Protein AF-A0AAU2XIQ8-F1 (afdb_monomer)

Nearest PDB structures (foldseek):
  5hoo-assembly1_A  TM=5.847E-01  e=2.508E+00  Drosophila mauritiana

Structure (mmCIF, N/CA/C/O backbone):
data_AF-A0AAU2XIQ8-F1
#
_entry.id   AF-A0AAU2XIQ8-F1
#
loop_
_atom_site.group_PDB
_atom_site.id
_atom_site.type_symbol
_atom_site.label_atom_id
_atom_site.label_alt_id
_atom_site.label_comp_id
_atom_site.label_asym_id
_atom_site.label_entity_id
_atom_site.label_seq_id
_atom_site.pdbx_PDB_ins_code
_atom_site.Cartn_x
_atom_site.Cartn_y
_atom_site.Cartn_z
_atom_site.occupancy
_atom_site.B_iso_or_equiv
_atom_site.auth_seq_id
_atom_site.auth_comp_id
_atom_site.auth_asym_id
_atom_site.auth_atom_id
_atom_site.pdbx_PDB_model_num
ATOM 1 N N . MET A 1 1 ? 8.534 -2.661 2.319 1.00 79.56 1 MET A N 1
ATOM 2 C CA . MET A 1 1 ? 7.487 -2.456 1.279 1.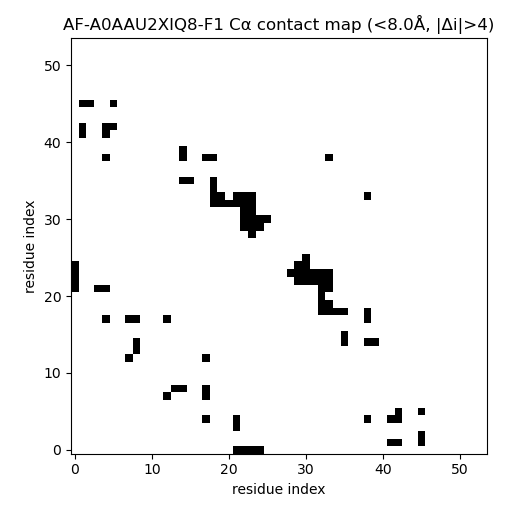00 79.56 1 MET A CA 1
ATOM 3 C C . MET A 1 1 ? 6.099 -2.672 1.871 1.00 79.56 1 MET A C 1
ATOM 5 O O . MET A 1 1 ? 5.244 -1.831 1.628 1.00 79.56 1 MET A O 1
ATOM 9 N N . ALA A 1 2 ? 5.898 -3.732 2.666 1.00 82.94 2 ALA A N 1
ATOM 10 C CA . ALA A 1 2 ? 4.651 -4.007 3.386 1.00 82.94 2 ALA A CA 1
ATOM 11 C C . ALA A 1 2 ? 4.210 -2.856 4.312 1.00 82.94 2 ALA A C 1
ATOM 13 O O . ALA A 1 2 ? 3.093 -2.373 4.165 1.00 82.94 2 ALA A O 1
ATOM 14 N N . ASP A 1 3 ? 5.108 -2.322 5.151 1.00 89.00 3 ASP A N 1
ATOM 15 C CA . ASP A 1 3 ? 4.769 -1.234 6.092 1.00 89.00 3 ASP A CA 1
ATOM 16 C C . A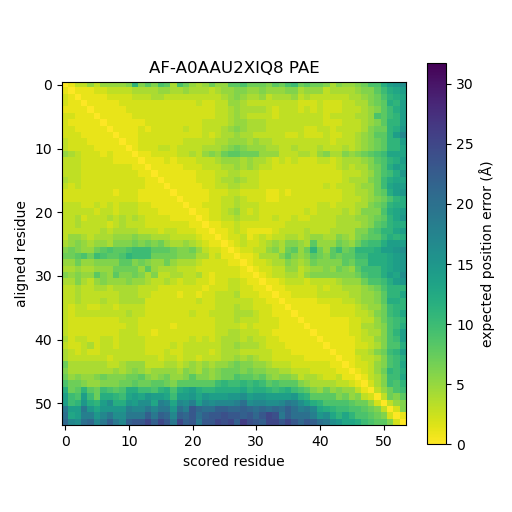SP A 1 3 ? 4.259 0.015 5.377 1.00 89.00 3 ASP A C 1
ATOM 18 O O . ASP A 1 3 ? 3.252 0.607 5.747 1.00 89.00 3 ASP A O 1
ATOM 22 N N . TYR A 1 4 ? 4.919 0.388 4.278 1.00 89.31 4 TYR A N 1
ATOM 23 C CA . TYR A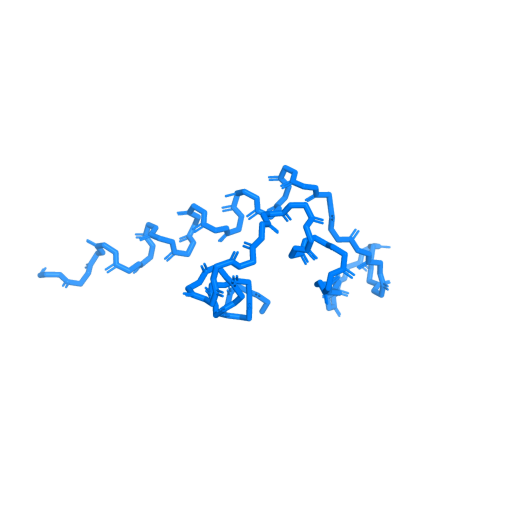 1 4 ? 4.510 1.541 3.483 1.00 89.31 4 TYR A CA 1
ATOM 24 C C . TYR A 1 4 ? 3.151 1.316 2.801 1.00 89.31 4 TYR A C 1
ATOM 26 O O . TYR A 1 4 ? 2.330 2.231 2.745 1.00 89.31 4 TYR A O 1
ATOM 34 N N . ALA A 1 5 ? 2.875 0.095 2.328 1.00 90.12 5 ALA A N 1
ATOM 35 C CA . ALA A 1 5 ? 1.565 -0.266 1.791 1.00 90.12 5 ALA A CA 1
ATOM 36 C C . ALA A 1 5 ? 0.469 -0.173 2.868 1.00 90.12 5 ALA A C 1
ATOM 38 O O . ALA A 1 5 ? -0.606 0.368 2.597 1.00 90.12 5 ALA A O 1
ATOM 39 N N . ARG A 1 6 ? 0.762 -0.632 4.092 1.00 89.56 6 ARG A N 1
ATOM 40 C CA . ARG A 1 6 ? -0.143 -0.558 5.244 1.00 89.56 6 ARG A CA 1
ATOM 41 C C . ARG A 1 6 ? -0.433 0.887 5.641 1.00 89.56 6 ARG A C 1
ATOM 43 O O . ARG A 1 6 ? -1.599 1.243 5.758 1.00 89.56 6 ARG A O 1
ATOM 50 N N . THR A 1 7 ? 0.584 1.743 5.737 1.00 91.94 7 THR A N 1
ATOM 51 C CA . THR A 1 7 ? 0.400 3.175 6.033 1.00 91.94 7 THR A CA 1
ATOM 52 C C . THR A 1 7 ? -0.489 3.865 5.000 1.00 91.94 7 THR A C 1
ATOM 54 O O . THR A 1 7 ? -1.375 4.635 5.353 1.00 91.94 7 THR A O 1
ATOM 57 N N . LEU A 1 8 ? -0.312 3.574 3.708 1.00 91.69 8 LEU A N 1
ATOM 58 C CA . LEU A 1 8 ? -1.197 4.133 2.683 1.00 91.69 8 LEU A CA 1
ATOM 59 C C . LEU A 1 8 ? -2.636 3.616 2.842 1.00 91.69 8 LEU A C 1
ATOM 61 O O . LEU A 1 8 ? -3.591 4.369 2.654 1.00 91.69 8 LEU A O 1
ATOM 65 N N . ARG A 1 9 ? -2.806 2.344 3.219 1.00 89.06 9 ARG A N 1
ATOM 66 C CA . ARG A 1 9 ? -4.124 1.752 3.462 1.00 89.06 9 ARG A CA 1
ATOM 67 C C . ARG A 1 9 ? -4.826 2.386 4.665 1.00 89.06 9 ARG A C 1
ATOM 69 O O . ARG A 1 9 ? -6.008 2.702 4.548 1.00 89.06 9 ARG A O 1
ATOM 76 N N . THR A 1 10 ? -4.115 2.627 5.769 1.00 90.81 10 THR A N 1
ATOM 77 C CA . THR A 1 10 ? -4.661 3.303 6.962 1.00 90.81 10 THR A CA 1
ATOM 78 C C . THR A 1 10 ? -4.986 4.772 6.694 1.00 90.81 10 THR A C 1
ATOM 80 O O . THR A 1 10 ? -5.952 5.297 7.237 1.00 90.81 10 THR A O 1
ATOM 83 N N . GLN A 1 11 ? -4.259 5.415 5.777 1.00 91.56 11 GLN A N 1
ATOM 84 C CA . GLN A 1 11 ? -4.564 6.757 5.265 1.00 91.56 11 GLN A CA 1
ATOM 85 C C . GLN A 1 11 ? -5.776 6.804 4.313 1.00 91.56 11 GLN A C 1
ATOM 87 O O . GLN A 1 11 ? -6.106 7.870 3.796 1.00 91.56 11 GLN A O 1
ATOM 92 N N . GLY A 1 12 ? -6.436 5.672 4.043 1.00 92.81 12 GLY A N 1
ATOM 93 C CA . GLY A 1 12 ? -7.605 5.598 3.162 1.00 92.81 12 GLY A CA 1
ATOM 94 C C . GLY A 1 12 ? -7.275 5.536 1.666 1.00 92.81 12 GLY A C 1
ATOM 95 O O . GLY A 1 12 ? -8.171 5.662 0.831 1.00 92.81 12 GLY A O 1
ATOM 96 N N . VAL A 1 13 ? -6.011 5.316 1.289 1.00 94.62 13 VAL A N 1
ATOM 97 C CA . VAL A 1 13 ? -5.614 5.168 -0.118 1.00 94.62 13 VAL A CA 1
ATOM 98 C C . VAL A 1 13 ? -6.144 3.839 -0.665 1.00 94.62 13 VAL A C 1
ATOM 100 O O . VAL A 1 13 ? -6.057 2.783 -0.031 1.00 94.62 13 VAL A O 1
ATOM 103 N N . THR A 1 14 ? -6.697 3.873 -1.877 1.00 94.62 14 THR A N 1
ATOM 104 C CA . THR A 1 14 ? -7.226 2.665 -2.525 1.00 94.62 14 THR A CA 1
ATOM 105 C C . THR A 1 14 ? -6.096 1.752 -3.007 1.00 94.62 14 THR A C 1
ATOM 107 O O . THR A 1 14 ? -5.055 2.221 -3.468 1.00 94.62 14 THR A O 1
ATOM 110 N N . VAL A 1 15 ? -6.300 0.432 -2.969 1.00 92.69 15 VAL A N 1
ATOM 111 C CA . VAL A 1 15 ? -5.280 -0.558 -3.377 1.00 92.69 15 VAL A CA 1
ATOM 112 C C . VAL A 1 15 ? -4.708 -0.306 -4.789 1.00 92.69 15 VAL A C 1
ATOM 114 O O . VAL A 1 15 ? -3.485 -0.366 -4.946 1.00 92.69 15 VAL A O 1
ATOM 117 N N . PRO A 1 16 ? -5.504 0.070 -5.815 1.00 94.19 16 PRO A N 1
ATOM 118 C CA . PRO A 1 16 ? -4.961 0.424 -7.129 1.00 94.19 16 PRO A CA 1
ATOM 119 C C . PRO A 1 16 ? -4.035 1.648 -7.117 1.00 94.19 16 PRO A C 1
ATOM 121 O O . PRO A 1 16 ? -3.102 1.719 -7.914 1.00 94.19 16 PRO A O 1
ATOM 124 N N . GLN A 1 17 ? -4.273 2.616 -6.229 1.00 94.75 17 GLN A N 1
ATOM 125 C CA . GLN A 1 17 ? -3.398 3.778 -6.056 1.00 94.75 17 GLN A CA 1
ATOM 126 C C . GLN A 1 17 ? -2.137 3.421 -5.264 1.00 94.75 17 GLN A C 1
ATOM 128 O O . GLN A 1 17 ? -1.061 3.918 -5.597 1.00 94.75 17 GLN A O 1
ATOM 133 N N . ILE A 1 18 ? -2.246 2.530 -4.272 1.00 94.31 18 ILE A N 1
ATOM 134 C CA . ILE A 1 18 ? -1.094 1.980 -3.544 1.00 94.31 18 ILE A CA 1
ATOM 135 C C . ILE A 1 18 ? -0.144 1.303 -4.534 1.00 94.31 18 ILE A C 1
ATOM 137 O O . ILE A 1 18 ? 1.036 1.633 -4.559 1.00 94.31 18 ILE A O 1
ATOM 141 N N . ALA A 1 19 ? -0.657 0.453 -5.428 1.00 94.00 19 ALA A N 1
ATOM 142 C CA . ALA A 1 19 ? 0.154 -0.224 -6.443 1.00 94.00 19 ALA A CA 1
ATOM 143 C C . ALA A 1 19 ? 1.000 0.743 -7.291 1.00 94.00 19 ALA A C 1
ATOM 145 O O . ALA A 1 19 ? 2.166 0.467 -7.549 1.00 94.00 19 ALA A O 1
ATOM 146 N N . ARG A 1 20 ? 0.453 1.911 -7.652 1.00 94.06 20 ARG A N 1
ATOM 147 C CA . ARG A 1 20 ? 1.174 2.949 -8.415 1.00 94.06 20 ARG A CA 1
ATOM 148 C C . ARG A 1 20 ? 2.184 3.745 -7.583 1.00 94.06 20 ARG A C 1
ATOM 150 O O . ARG A 1 20 ? 3.052 4.394 -8.147 1.00 94.06 20 ARG A O 1
ATOM 157 N N . LYS A 1 21 ? 2.053 3.752 -6.255 1.00 92.06 21 LYS A N 1
ATOM 158 C CA . LYS A 1 21 ? 2.976 4.441 -5.334 1.00 92.06 21 LYS A CA 1
ATOM 159 C C . LYS A 1 21 ? 4.101 3.530 -4.855 1.00 92.06 21 LYS A C 1
ATOM 161 O O . LYS A 1 21 ? 5.169 4.011 -4.492 1.00 92.06 21 LYS A O 1
ATOM 166 N N . LEU A 1 22 ? 3.860 2.223 -4.833 1.00 91.81 22 LEU A N 1
ATOM 167 C CA . LEU A 1 22 ? 4.850 1.238 -4.436 1.00 91.81 22 LEU A CA 1
ATOM 168 C C . LEU A 1 22 ? 5.871 1.006 -5.549 1.00 91.81 22 LEU A C 1
ATOM 170 O O . LEU A 1 22 ? 5.528 0.951 -6.727 1.00 91.81 22 LEU A O 1
ATOM 174 N N . VAL A 1 23 ? 7.123 0.804 -5.150 1.00 93.50 23 VAL A N 1
ATOM 175 C CA . VAL A 1 23 ? 8.223 0.442 -6.044 1.00 93.50 23 VAL A CA 1
ATOM 176 C C . VAL A 1 23 ? 8.819 -0.867 -5.554 1.00 93.50 23 VAL A C 1
ATOM 178 O O . VAL A 1 23 ? 9.082 -1.030 -4.362 1.00 93.50 23 VAL A O 1
ATOM 181 N N . ILE A 1 24 ? 9.013 -1.810 -6.473 1.00 91.19 24 ILE A N 1
ATOM 182 C CA . ILE A 1 24 ? 9.613 -3.109 -6.178 1.00 91.19 24 ILE A CA 1
ATOM 183 C C . ILE A 1 24 ? 11.106 -2.891 -5.859 1.00 91.19 24 ILE A C 1
ATOM 185 O O . ILE A 1 24 ? 11.850 -2.424 -6.728 1.00 91.19 24 ILE A O 1
ATOM 189 N N . PRO A 1 25 ? 11.576 -3.219 -4.640 1.00 87.06 25 PRO A N 1
ATOM 190 C CA . PRO A 1 25 ? 12.933 -2.880 -4.205 1.00 87.06 25 PRO A CA 1
ATOM 191 C C . PRO A 1 25 ? 14.015 -3.804 -4.788 1.00 87.06 25 PRO A C 1
ATOM 193 O O . PRO A 1 25 ? 15.180 -3.411 -4.884 1.00 87.06 25 PRO A O 1
ATOM 196 N N . SER A 1 26 ? 13.657 -5.029 -5.184 1.00 86.44 26 SER A N 1
ATOM 197 C CA . SER A 1 26 ? 14.607 -6.074 -5.580 1.00 86.44 26 SE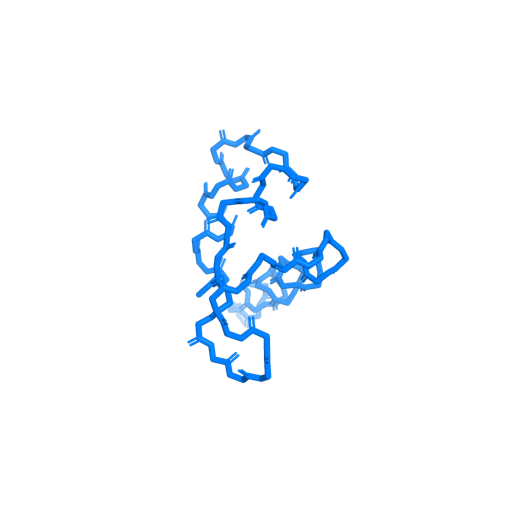R A CA 1
ATOM 198 C C . SER A 1 26 ? 14.011 -7.085 -6.574 1.00 86.44 26 SER A C 1
ATOM 200 O O . SER A 1 26 ? 12.805 -7.123 -6.809 1.00 86.44 26 SER A O 1
ATOM 202 N N . GLY A 1 27 ? 14.873 -7.907 -7.181 1.00 89.75 27 GLY A N 1
ATOM 203 C CA . GLY A 1 27 ? 14.481 -8.973 -8.109 1.00 89.75 27 GLY A CA 1
ATOM 204 C C . GLY A 1 27 ? 14.334 -8.532 -9.570 1.00 89.75 27 GLY A C 1
ATOM 205 O O . GLY A 1 27 ? 14.715 -7.426 -9.949 1.00 89.75 27 GLY A O 1
ATOM 206 N N . ARG A 1 28 ? 13.772 -9.422 -10.403 1.00 88.44 28 ARG A N 1
ATOM 207 C CA . ARG A 1 28 ? 13.623 -9.229 -11.863 1.00 88.44 28 ARG A CA 1
ATOM 208 C C . ARG A 1 28 ? 12.826 -7.971 -12.231 1.00 88.44 28 ARG A C 1
ATOM 210 O O . ARG A 1 28 ? 13.104 -7.366 -13.255 1.00 88.44 28 ARG A O 1
ATOM 217 N N . ASN A 1 29 ? 11.872 -7.579 -11.386 1.00 87.88 29 ASN A N 1
ATOM 218 C CA . ASN A 1 29 ? 10.981 -6.436 -11.611 1.00 87.88 29 ASN A CA 1
ATOM 219 C C . ASN A 1 29 ? 11.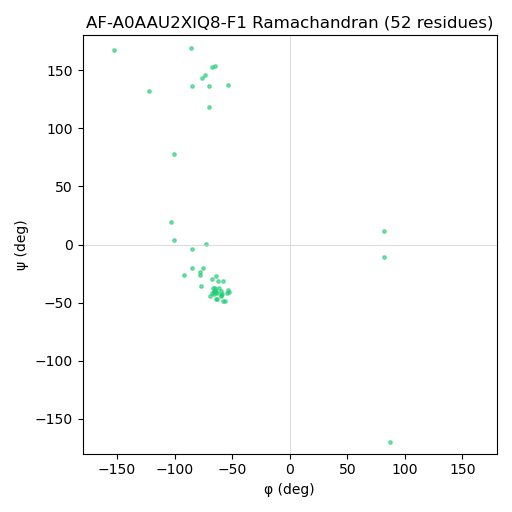378 -5.197 -10.787 1.00 87.88 29 ASN A C 1
ATOM 221 O O . ASN A 1 29 ? 10.542 -4.327 -10.542 1.00 87.88 29 ASN A O 1
ATOM 225 N N . LYS A 1 30 ? 12.628 -5.129 -10.308 1.00 91.75 30 LYS A N 1
ATOM 226 C CA . LYS A 1 30 ? 13.128 -4.006 -9.505 1.00 91.75 30 LYS A CA 1
ATOM 227 C C . LYS A 1 30 ? 12.900 -2.669 -10.218 1.00 91.75 30 LYS A C 1
ATOM 229 O O . LYS A 1 30 ? 13.149 -2.546 -11.412 1.00 91.75 30 LYS A O 1
ATOM 234 N N . GLY A 1 31 ? 12.458 -1.666 -9.463 1.00 91.06 31 GLY A N 1
ATOM 235 C CA . GLY A 1 31 ? 12.163 -0.326 -9.979 1.00 91.06 31 GLY A CA 1
ATOM 236 C C . GLY A 1 31 ? 10.789 -0.193 -10.644 1.00 91.06 31 GLY A C 1
ATOM 237 O O . GLY A 1 31 ? 10.355 0.926 -10.892 1.00 91.06 31 GLY A O 1
ATOM 238 N N . GLY A 1 32 ? 10.083 -1.301 -10.892 1.00 93.31 32 GLY A N 1
ATOM 239 C CA . GLY A 1 32 ? 8.713 -1.293 -11.398 1.00 93.31 32 GLY A CA 1
ATOM 240 C C . GLY A 1 32 ? 7.660 -1.171 -10.297 1.00 93.31 32 GLY A C 1
ATOM 241 O O . GLY A 1 32 ? 7.942 -1.330 -9.105 1.00 93.31 32 GLY A O 1
ATOM 242 N N . HIS A 1 33 ? 6.418 -0.939 -10.718 1.00 92.88 33 HIS A N 1
ATOM 243 C CA . HIS A 1 33 ? 5.250 -0.986 -9.843 1.00 92.88 33 HIS A CA 1
ATOM 244 C C . HIS A 1 33 ? 4.725 -2.424 -9.717 1.00 92.88 33 HIS A C 1
ATOM 246 O O . HIS A 1 33 ? 4.633 -3.129 -10.727 1.00 92.88 33 HIS A O 1
ATOM 252 N N . PRO A 1 34 ? 4.365 -2.884 -8.507 1.00 92.19 34 PRO A N 1
ATOM 253 C CA . PRO A 1 34 ? 3.714 -4.175 -8.335 1.00 92.19 34 PRO A CA 1
ATOM 254 C C . PRO A 1 34 ? 2.328 -4.190 -8.988 1.00 92.19 34 PRO A C 1
ATOM 256 O O . PRO A 1 34 ? 1.640 -3.172 -9.079 1.00 92.19 34 PRO A O 1
ATOM 259 N N . ALA A 1 35 ? 1.878 -5.380 -9.383 1.00 92.81 35 ALA A N 1
ATOM 260 C CA . ALA A 1 35 ? 0.494 -5.576 -9.785 1.00 92.81 35 ALA A CA 1
ATOM 261 C C . ALA A 1 35 ? -0.448 -5.404 -8.582 1.00 92.81 35 ALA A C 1
ATOM 263 O O . ALA A 1 35 ? -0.089 -5.703 -7.444 1.00 92.81 35 ALA A O 1
ATOM 264 N N . VAL A 1 36 ? -1.694 -5.004 -8.844 1.00 93.31 36 VAL A N 1
ATOM 265 C CA . VAL A 1 36 ? -2.734 -4.849 -7.810 1.00 93.31 36 VAL A CA 1
ATOM 266 C C . VAL A 1 36 ? -2.918 -6.135 -6.994 1.00 93.31 36 VAL A C 1
ATOM 268 O O . VAL A 1 36 ? -2.986 -6.079 -5.771 1.00 93.31 36 VAL A O 1
ATOM 271 N N . ALA A 1 37 ? -2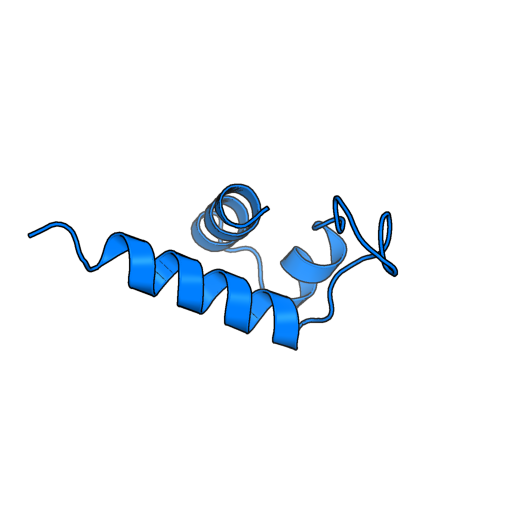.909 -7.300 -7.648 1.00 93.44 37 ALA A N 1
ATOM 272 C CA . ALA A 1 37 ? -3.001 -8.597 -6.973 1.00 93.44 37 ALA A CA 1
ATOM 273 C C . ALA A 1 37 ? -1.826 -8.855 -6.012 1.00 93.44 37 ALA A C 1
ATOM 275 O O . ALA A 1 37 ? -2.019 -9.405 -4.931 1.00 93.44 37 ALA A O 1
ATOM 276 N N . THR A 1 38 ? -0.613 -8.425 -6.377 1.00 91.50 38 THR A N 1
ATOM 277 C CA . THR A 1 38 ? 0.562 -8.504 -5.499 1.00 91.50 38 THR A CA 1
ATOM 278 C C . THR A 1 38 ? 0.384 -7.622 -4.269 1.00 91.50 38 THR A C 1
ATOM 280 O O . THR A 1 38 ? 0.740 -8.046 -3.179 1.00 91.50 38 THR A O 1
ATOM 283 N N . VAL A 1 39 ? -0.203 -6.429 -4.419 1.00 92.19 39 VAL A N 1
ATOM 284 C CA . VAL A 1 39 ? -0.482 -5.545 -3.276 1.00 92.19 39 VAL A CA 1
ATOM 285 C C . VAL A 1 39 ? -1.521 -6.155 -2.341 1.00 92.19 39 VAL A C 1
ATOM 287 O O . VAL A 1 39 ? -1.329 -6.098 -1.135 1.00 92.19 39 VAL A O 1
ATOM 290 N N . TYR A 1 40 ? -2.575 -6.787 -2.865 1.00 93.12 40 TYR A N 1
ATOM 291 C CA . TYR A 1 40 ? -3.537 -7.506 -2.023 1.00 93.12 40 TYR A CA 1
ATOM 292 C C . TYR A 1 40 ? -2.881 -8.625 -1.213 1.00 93.12 40 TYR A C 1
ATOM 294 O O . TYR A 1 40 ? -3.143 -8.729 -0.022 1.00 93.12 40 TYR A O 1
ATOM 302 N N . ARG A 1 41 ? -2.004 -9.426 -1.833 1.00 91.19 41 ARG A N 1
ATOM 303 C CA . ARG A 1 41 ? -1.256 -10.470 -1.114 1.00 91.19 41 ARG A CA 1
ATOM 304 C C . ARG A 1 41 ? -0.336 -9.879 -0.053 1.00 91.19 41 ARG A C 1
ATOM 306 O O . ARG A 1 41 ? -0.386 -10.322 1.080 1.00 91.19 41 ARG A O 1
ATOM 313 N N . LEU A 1 42 ? 0.419 -8.839 -0.403 1.00 90.12 42 LEU A N 1
ATOM 314 C CA . LEU A 1 42 ? 1.327 -8.158 0.519 1.00 90.12 42 LEU A CA 1
ATOM 315 C C . LEU A 1 42 ? 0.587 -7.572 1.731 1.00 90.12 42 LEU A C 1
ATOM 317 O O . LEU A 1 42 ? 1.105 -7.619 2.840 1.00 90.12 42 LEU A O 1
ATOM 321 N N . LEU A 1 43 ? -0.605 -7.004 1.515 1.00 90.19 43 LEU A N 1
ATOM 322 C CA . LEU A 1 43 ? -1.450 -6.492 2.594 1.00 90.19 43 LEU A CA 1
ATOM 323 C C . LEU A 1 43 ? -2.005 -7.634 3.452 1.00 90.19 43 LEU A C 1
ATOM 325 O O . LEU A 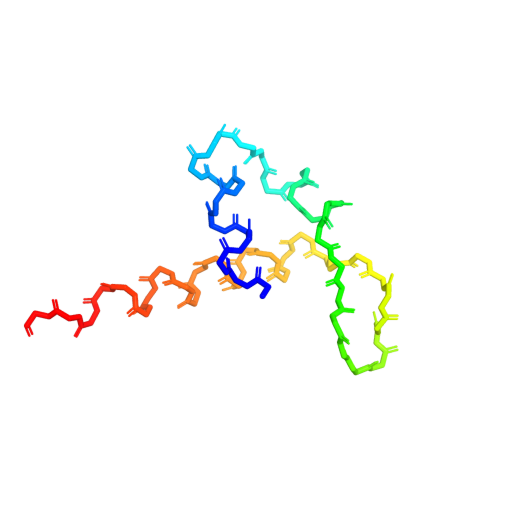1 43 ? -1.917 -7.540 4.666 1.00 90.19 43 LEU A O 1
ATOM 329 N N . ALA A 1 44 ? -2.484 -8.723 2.844 1.00 89.44 44 ALA A N 1
ATOM 330 C CA . ALA A 1 44 ? -2.990 -9.881 3.580 1.00 89.44 44 ALA A CA 1
ATOM 331 C C . ALA A 1 44 ? -1.897 -10.590 4.402 1.00 89.44 44 ALA A C 1
ATOM 333 O O . ALA A 1 44 ? -2.145 -10.985 5.534 1.00 89.44 44 ALA A O 1
ATOM 334 N N . GLU A 1 45 ? -0.681 -10.725 3.863 1.00 85.88 45 GLU A N 1
ATOM 335 C CA . GLU A 1 45 ? 0.478 -11.258 4.595 1.00 85.88 45 GLU A CA 1
ATOM 336 C C . GLU A 1 45 ? 0.863 -10.341 5.762 1.00 85.88 45 GLU A C 1
ATOM 338 O O . GLU A 1 45 ? 1.154 -10.827 6.852 1.00 85.88 45 GLU A O 1
ATOM 343 N N . ALA A 1 46 ? 0.825 -9.019 5.560 1.00 83.06 46 ALA A N 1
ATOM 344 C CA . ALA A 1 46 ? 1.084 -8.054 6.625 1.00 83.06 46 ALA A CA 1
ATOM 345 C C . ALA A 1 46 ? 0.011 -8.097 7.726 1.00 83.06 46 ALA A C 1
ATOM 347 O O . ALA A 1 46 ? 0.354 -8.024 8.898 1.00 83.06 46 ALA A O 1
ATOM 348 N N . GLU A 1 47 ? -1.267 -8.252 7.368 1.00 77.75 47 GLU A N 1
ATOM 349 C CA . GLU A 1 47 ? -2.364 -8.405 8.334 1.00 77.75 47 GLU A CA 1
ATOM 350 C C . GLU A 1 47 ? -2.261 -9.731 9.102 1.00 77.75 47 GLU A C 1
ATOM 352 O O . GLU A 1 47 ? -2.393 -9.735 10.320 1.00 77.75 47 GLU A O 1
ATOM 357 N N . ALA A 1 48 ? -1.927 -10.836 8.428 1.00 73.75 48 ALA A N 1
ATOM 358 C CA . ALA A 1 48 ? -1.707 -12.131 9.077 1.00 73.75 48 ALA A CA 1
ATOM 359 C C . ALA A 1 48 ? -0.505 -12.130 10.042 1.00 73.75 48 ALA A C 1
ATOM 361 O O . ALA A 1 48 ? -0.470 -12.910 10.989 1.00 73.75 48 ALA A O 1
ATOM 362 N N . SER A 1 49 ? 0.478 -11.259 9.800 1.00 63.56 49 SER A N 1
ATOM 363 C CA . SER A 1 49 ? 1.656 -11.110 10.664 1.00 63.56 49 SER A CA 1
ATOM 364 C C . SER A 1 49 ? 1.355 -10.311 11.936 1.00 63.56 49 SER A C 1
ATOM 366 O O . SER A 1 49 ? 2.035 -10.503 12.938 1.00 63.56 49 SER A O 1
ATOM 368 N N . ASP A 1 50 ? 0.351 -9.430 11.903 1.00 58.50 50 ASP A N 1
ATOM 369 C CA . ASP A 1 50 ? -0.085 -8.626 13.054 1.00 58.50 50 ASP A CA 1
ATOM 370 C C . ASP A 1 50 ? -1.074 -9.368 13.969 1.00 58.50 50 ASP A C 1
ATOM 372 O O . ASP A 1 50 ? -1.210 -9.002 15.129 1.00 58.50 50 ASP A O 1
ATOM 376 N N . ASP A 1 51 ? -1.746 -10.410 13.469 1.00 56.97 51 ASP A N 1
ATOM 377 C CA . ASP A 1 51 ? -2.765 -11.182 14.206 1.00 56.97 51 ASP A CA 1
ATOM 378 C C . ASP A 1 51 ? -2.169 -12.301 15.092 1.00 56.97 51 ASP A C 1
ATOM 380 O O . ASP A 1 51 ? -2.898 -12.988 15.795 1.00 56.97 51 ASP A O 1
ATOM 384 N N . THR A 1 52 ? -0.844 -12.520 15.059 1.00 52.91 52 THR A N 1
ATOM 385 C CA . THR A 1 52 ? -0.178 -13.641 15.766 1.00 52.91 52 THR A CA 1
ATOM 386 C C . THR A 1 52 ? 0.492 -13.243 17.097 1.00 52.91 52 THR A C 1
ATOM 388 O O . THR A 1 52 ? 1.102 -14.092 17.738 1.00 52.91 52 THR A O 1
ATOM 391 N N . ASP A 1 53 ? 0.380 -11.995 17.557 1.00 46.66 53 ASP A N 1
ATOM 392 C CA . ASP A 1 53 ? 0.902 -11.590 18.878 1.00 46.66 53 ASP A CA 1
ATOM 393 C C . ASP A 1 53 ? -0.244 -11.523 19.913 1.00 46.66 53 ASP A C 1
ATOM 395 O O . ASP A 1 53 ? -0.756 -10.447 20.222 1.00 46.66 53 ASP A O 1
ATOM 399 N N . GLU A 1 54 ? -0.678 -12.691 20.410 1.00 4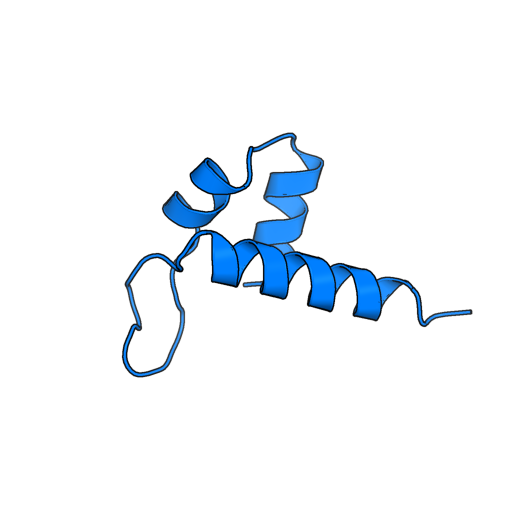5.16 54 GLU A N 1
ATOM 400 C CA . GLU A 1 54 ? -1.445 -12.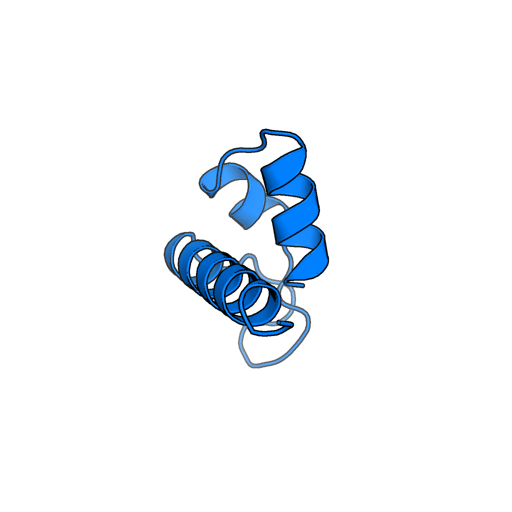855 21.665 1.00 45.16 54 GLU A CA 1
ATOM 401 C C . GLU A 1 54 ? -0.839 -13.965 22.538 1.00 45.16 54 GLU A C 1
ATOM 403 O O . GLU A 1 54 ? -0.524 -15.055 21.999 1.00 45.16 54 GLU A O 1
#

Secondary structure (DSSP, 8-state):
-HHHHHHHHHTT--HHHHHHH----SSTTTTSPPPHHHHHHHHHHHHHHHTT--

Radius of gyration: 11.39 Å; Cα contacts (8 Å, |Δi|>4): 52; chains: 1; bounding box: 22×20×34 Å

Foldseek 3Di:
DLVQLVVCVVVVHDLVVSQVVDADCDDPRGRHGDDSVVSVVSPVVVVVVVVPDD

Sequence (54 aa):
MADYARTLRTQGVTVPQIARKLVIPSGRNKGGHPAVATVYRLLAEAEASDDTDE

Solvent-accessible surface area (backbone atoms only — not comparable to full-atom values): 3240 Å² total; per-residue (Å²): 110,54,67,62,52,49,54,40,47,77,71,68,48,51,64,71,58,45,20,73,70,42,62,32,89,60,71,98,57,44,76,36,60,52,52,52,70,54,46,53,50,42,50,50,54,49,52,59,64,66,72,68,82,125

Mean predicted aligned error: 5.03 Å

pLDDT: mean 86.16, std 12.3, range [45.16, 94.75]